Protein AF-T2G9P4-F1 (afdb_monomer_lite)

Foldseek 3Di:
DDDDPPPDDDDDDPDPVVVVVVVVVVVVVVVVLVVLLLVLADDDDLLLLLLLLVLVPLPLPPQPPSLVSLVVCLVVVVSVVSVDDSVRSVVSSVVVVPDDSSNSSSSSQLSNQLVVDDPPDDSSVSSVRSSD

Sequence (132 aa):
MPHYTESTPLVPTPPINAALVATNRVSTVCDRYLEACRRHRPALAVNEWLFLCDVLGGDGDLLPRYTSRLRDSLVDGIHRKWDMDDGTAKSLLCRLEDQSFVEDMATIEVVDRYWGQDSSLPPQDALKLALG

Radius of gyration: 21.24 Å; chains: 1; bounding box: 32×49×66 Å

Organism: Megalodesulfovibrio gigas (strain ATCC 19364 / DSM 1382 / NCIMB 9332 / VKM B-1759) (NCBI:txid1121448)

Structure (mmCIF, N/CA/C/O backbone):
data_AF-T2G9P4-F1
#
_entry.id   AF-T2G9P4-F1
#
loop_
_atom_site.group_PDB
_atom_site.id
_atom_site.type_symbol
_atom_site.label_atom_id
_atom_site.label_alt_id
_atom_site.label_comp_id
_atom_site.label_asym_id
_atom_site.label_entity_id
_atom_site.label_seq_id
_atom_site.pdbx_PDB_ins_code
_atom_site.Cartn_x
_atom_site.Cartn_y
_atom_site.Cartn_z
_atom_site.occupancy
_atom_site.B_iso_or_equiv
_atom_site.auth_seq_id
_atom_site.auth_comp_id
_atom_site.auth_asym_id
_atom_site.auth_atom_id
_atom_site.pdbx_PDB_model_num
ATOM 1 N N . MET A 1 1 ? 10.861 37.409 47.600 1.00 48.53 1 MET A N 1
ATOM 2 C CA . MET A 1 1 ? 10.316 36.681 46.435 1.00 48.53 1 MET A CA 1
ATOM 3 C C . MET A 1 1 ? 9.478 35.528 46.960 1.00 48.53 1 MET A C 1
ATOM 5 O O . MET A 1 1 ? 10.039 34.736 47.705 1.00 48.53 1 MET A O 1
ATOM 9 N N . PRO A 1 2 ? 8.163 35.461 46.696 1.00 47.88 2 PRO A N 1
ATOM 10 C CA . PRO A 1 2 ? 7.358 34.332 47.138 1.00 47.88 2 PRO A CA 1
ATOM 11 C C . PRO A 1 2 ? 7.504 33.172 46.145 1.00 47.88 2 PRO A C 1
ATOM 13 O O . PRO A 1 2 ? 7.340 33.353 44.940 1.00 47.88 2 PRO A O 1
ATOM 16 N N . HIS A 1 3 ? 7.831 31.991 46.664 1.00 48.03 3 HIS A N 1
ATOM 17 C CA . HIS A 1 3 ? 7.778 30.731 45.931 1.00 48.03 3 HIS A CA 1
ATOM 18 C C . HIS A 1 3 ? 6.305 30.349 45.728 1.00 48.03 3 HIS A C 1
ATOM 20 O O . HIS A 1 3 ? 5.620 30.014 46.691 1.00 48.03 3 HIS A O 1
ATOM 26 N N . TYR A 1 4 ? 5.813 30.418 44.491 1.00 46.41 4 TYR A N 1
ATOM 27 C CA . TYR A 1 4 ? 4.558 29.776 44.105 1.00 46.41 4 TYR A CA 1
ATOM 28 C C . TYR A 1 4 ? 4.837 28.287 43.888 1.00 46.41 4 TYR A C 1
ATOM 30 O O . TYR A 1 4 ? 5.449 27.902 42.896 1.00 46.41 4 TYR A O 1
ATOM 38 N N . THR A 1 5 ? 4.419 27.442 44.826 1.00 52.25 5 THR A N 1
ATOM 39 C CA . THR A 1 5 ? 4.249 26.009 44.580 1.00 52.25 5 THR A CA 1
ATOM 40 C C . THR A 1 5 ? 2.875 25.807 43.952 1.00 52.25 5 THR A C 1
ATOM 42 O O . THR A 1 5 ? 1.867 25.701 44.649 1.00 52.25 5 THR A O 1
ATOM 45 N N . GLU A 1 6 ? 2.820 25.783 42.619 1.00 49.28 6 GLU A N 1
ATOM 46 C CA . GLU A 1 6 ? 1.647 25.291 41.896 1.00 49.28 6 GLU A CA 1
ATOM 47 C C . GLU A 1 6 ? 1.434 23.816 42.261 1.00 49.28 6 GLU A C 1
ATOM 49 O O . GLU A 1 6 ? 2.127 22.921 41.781 1.00 49.28 6 GLU A O 1
ATOM 54 N N . SER A 1 7 ? 0.484 23.559 43.160 1.00 53.06 7 SER A N 1
ATOM 55 C CA . SER A 1 7 ? -0.060 22.218 43.355 1.00 53.06 7 SER A CA 1
ATOM 56 C C . SER A 1 7 ?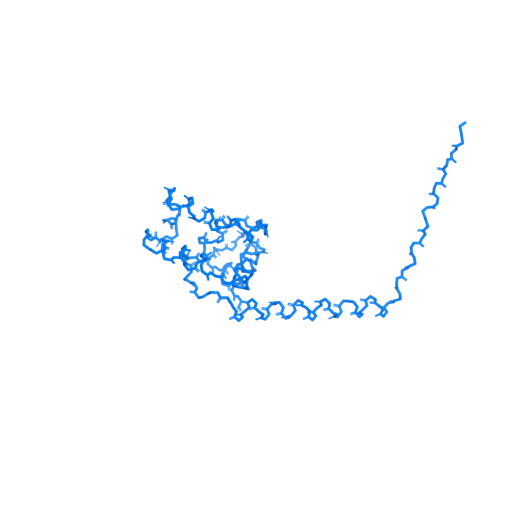 -0.890 21.884 42.124 1.00 53.06 7 SER A C 1
ATOM 58 O O . SER A 1 7 ? -2.015 22.362 41.987 1.00 53.06 7 SER A O 1
ATOM 60 N N . THR A 1 8 ? -0.330 21.098 41.206 1.00 57.78 8 THR A N 1
ATOM 61 C CA . THR A 1 8 ? -1.083 20.561 40.072 1.00 57.78 8 THR A CA 1
ATOM 62 C C . THR A 1 8 ? -2.250 19.734 40.624 1.00 57.78 8 THR A C 1
ATOM 64 O O . THR A 1 8 ? -2.009 18.795 41.389 1.00 57.78 8 THR A O 1
ATOM 67 N N . PRO A 1 9 ? -3.513 20.063 40.307 1.00 54.69 9 PRO A N 1
ATOM 68 C CA . PRO A 1 9 ? -4.642 19.284 40.787 1.00 54.69 9 PRO A CA 1
ATOM 69 C C . PRO A 1 9 ? -4.562 17.867 40.209 1.00 54.69 9 PRO A C 1
ATOM 71 O O . PRO A 1 9 ? -4.448 17.684 38.997 1.00 54.69 9 PRO A O 1
ATOM 74 N N . LEU A 1 10 ? -4.612 16.866 41.092 1.00 58.22 10 LEU A N 1
ATOM 75 C CA . LEU A 1 10 ? -4.736 15.458 40.723 1.00 58.22 10 LEU A CA 1
ATOM 76 C C . LEU A 1 10 ? -6.008 15.290 39.887 1.00 58.22 10 LEU A C 1
ATOM 78 O O . LEU A 1 10 ? -7.121 15.388 40.405 1.00 58.22 10 LEU A O 1
ATOM 82 N N . VAL A 1 11 ? -5.838 15.056 38.586 1.00 64.56 11 VAL A N 1
ATOM 83 C CA . VAL A 1 11 ? -6.940 14.679 37.703 1.00 64.56 11 VAL A CA 1
ATOM 84 C C . VAL A 1 11 ? -7.486 13.343 38.215 1.00 64.56 11 VAL A C 1
ATOM 86 O O . VAL A 1 11 ? -6.708 12.395 38.346 1.00 64.56 11 VAL A O 1
ATOM 89 N N . PRO A 1 12 ? -8.784 13.236 38.549 1.00 59.00 12 PRO A N 1
ATOM 90 C CA . PRO A 1 12 ? -9.339 11.987 39.044 1.00 59.00 12 PRO A CA 1
ATOM 91 C C . PRO A 1 12 ? -9.218 10.913 37.962 1.00 59.00 12 PRO A C 1
ATOM 93 O O . PRO A 1 12 ? -9.726 11.069 36.850 1.00 59.00 12 PRO A O 1
ATOM 96 N N . THR A 1 13 ? -8.538 9.817 38.295 1.00 59.62 13 THR A N 1
ATOM 97 C CA . THR A 1 13 ? -8.431 8.649 37.423 1.00 59.62 13 THR A CA 1
ATOM 98 C C . THR A 1 13 ? -9.840 8.120 37.147 1.00 59.62 13 THR A C 1
ATOM 100 O O . THR A 1 13 ? -10.590 7.892 38.104 1.00 59.62 13 THR A O 1
ATOM 103 N N . PRO A 1 14 ? -10.241 7.927 35.877 1.00 60.53 14 PRO A N 1
ATOM 104 C CA . PRO A 1 14 ? -11.549 7.365 35.579 1.00 60.53 14 PRO A CA 1
ATOM 105 C C . PRO A 1 14 ? -11.687 5.988 36.247 1.00 60.53 14 PRO A C 1
ATOM 107 O O . PRO A 1 14 ? -10.699 5.253 36.353 1.00 60.53 14 PRO A O 1
ATOM 110 N N . PRO A 1 15 ? -12.894 5.610 36.704 1.00 67.56 15 PRO A N 1
ATOM 111 C CA . PRO A 1 15 ? -13.114 4.291 37.282 1.00 67.56 15 PRO A CA 1
ATOM 112 C C . PRO A 1 15 ? -12.697 3.215 36.271 1.00 67.56 15 PRO A C 1
ATOM 114 O O . PRO A 1 15 ? -12.989 3.342 35.081 1.00 67.56 15 PRO A O 1
ATOM 117 N N . ILE A 1 16 ? -12.041 2.150 36.746 1.00 62.34 16 ILE A N 1
ATOM 118 C CA . ILE A 1 16 ? -11.449 1.070 35.927 1.00 62.34 16 ILE A CA 1
ATOM 119 C C . ILE A 1 16 ? -12.419 0.568 34.841 1.00 62.34 16 ILE A C 1
ATOM 121 O O . ILE A 1 16 ? -12.016 0.334 33.706 1.00 62.34 16 ILE A O 1
ATOM 125 N N . ASN A 1 17 ? -13.717 0.501 35.148 1.00 55.84 17 ASN A N 1
ATOM 126 C CA . ASN A 1 17 ? -14.757 0.072 34.210 1.00 55.84 17 ASN A CA 1
ATOM 127 C C . ASN A 1 17 ? -14.943 1.018 33.009 1.00 55.84 17 ASN A C 1
ATOM 129 O O . ASN A 1 17 ? -15.193 0.549 31.904 1.00 55.84 17 ASN A O 1
ATOM 133 N N . ALA A 1 18 ? -14.810 2.336 33.190 1.00 53.75 18 ALA A N 1
ATOM 134 C CA . ALA A 1 18 ? -14.913 3.303 32.095 1.00 53.75 18 ALA A CA 1
ATOM 135 C C .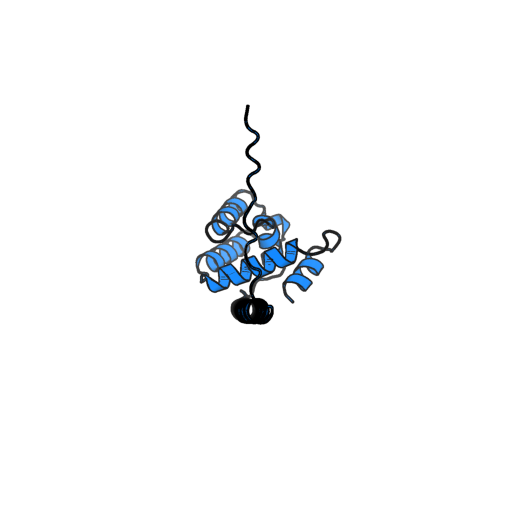 ALA A 1 18 ? -13.695 3.226 31.162 1.00 53.75 18 ALA A C 1
ATOM 137 O O . ALA A 1 18 ? -13.854 3.291 29.943 1.00 53.75 18 ALA A O 1
ATOM 138 N N . ALA A 1 19 ? -12.502 3.014 31.729 1.00 56.31 19 ALA A N 1
ATOM 139 C CA . ALA A 1 19 ? -11.294 2.751 30.953 1.00 56.31 19 ALA A CA 1
ATOM 140 C C . ALA A 1 19 ? -11.427 1.445 30.150 1.00 56.31 19 ALA A C 1
ATOM 142 O O . ALA A 1 19 ? -11.212 1.455 28.944 1.00 56.31 19 ALA A O 1
ATOM 143 N N . LEU A 1 20 ? -11.899 0.359 30.776 1.00 59.47 20 LEU A N 1
ATOM 144 C CA . LEU A 1 20 ? -12.093 -0.941 30.121 1.00 59.47 20 LEU A CA 1
ATOM 145 C C . LEU A 1 20 ? -13.118 -0.886 28.970 1.00 59.47 20 LEU A C 1
ATOM 147 O O . LEU A 1 20 ? -12.903 -1.460 27.904 1.00 59.47 20 LEU A O 1
ATOM 151 N N . VAL A 1 21 ? -14.232 -0.168 29.157 1.00 62.69 21 VAL A N 1
ATOM 152 C CA . VAL A 1 21 ? -15.260 0.022 28.116 1.00 62.69 21 VAL A CA 1
ATOM 153 C C . VAL A 1 21 ? -14.733 0.870 26.956 1.00 62.69 21 VAL A C 1
ATOM 155 O O . VAL A 1 21 ? -15.038 0.572 25.798 1.00 62.69 21 VAL A O 1
ATOM 158 N N . ALA A 1 22 ? -13.934 1.903 27.239 1.00 63.12 22 ALA A N 1
ATOM 159 C CA . ALA A 1 22 ? -13.271 2.690 26.204 1.00 63.12 22 ALA A CA 1
ATOM 160 C C . ALA A 1 22 ? -12.283 1.828 25.401 1.00 63.12 22 ALA A C 1
ATOM 162 O O . ALA A 1 22 ? -12.331 1.850 24.172 1.00 63.12 22 ALA A O 1
ATOM 163 N N . THR A 1 23 ? -11.477 0.998 26.072 1.00 74.25 23 THR A N 1
ATOM 164 C CA . THR A 1 23 ? -10.555 0.055 25.423 1.00 74.25 23 THR A CA 1
ATOM 165 C C . THR A 1 23 ? -11.296 -0.935 24.524 1.00 74.25 23 THR A C 1
ATOM 167 O O . THR A 1 23 ? -10.939 -1.068 23.359 1.00 74.25 23 THR A O 1
ATOM 170 N N . ASN A 1 24 ? -12.393 -1.544 24.992 1.00 80.88 24 ASN A N 1
ATOM 171 C CA . ASN A 1 24 ? -13.184 -2.484 24.182 1.00 80.88 24 ASN A CA 1
ATOM 172 C C . ASN A 1 24 ? -13.792 -1.838 22.928 1.00 80.88 24 ASN A C 1
ATOM 174 O O . ASN A 1 24 ? -13.884 -2.471 21.872 1.00 80.88 24 ASN A O 1
ATOM 178 N N . ARG A 1 25 ? -14.217 -0.572 23.024 1.00 81.44 25 ARG A N 1
ATOM 179 C CA . ARG A 1 25 ? -14.717 0.180 21.866 1.00 81.44 25 ARG A CA 1
ATOM 180 C C . ARG A 1 25 ? -13.617 0.441 20.846 1.00 81.44 25 ARG A C 1
ATOM 182 O O . ARG A 1 25 ? -13.868 0.252 19.660 1.00 81.44 25 ARG A O 1
ATOM 189 N N . VAL A 1 26 ? -12.427 0.833 21.299 1.00 85.00 26 VAL A N 1
ATOM 190 C CA . VAL A 1 26 ? -11.263 1.023 20.421 1.00 85.00 26 VAL A CA 1
ATOM 191 C C . VAL A 1 26 ? -10.912 -0.289 19.727 1.00 85.00 26 VAL A C 1
ATOM 193 O O . VAL A 1 26 ? -10.847 -0.303 18.504 1.00 85.00 26 VAL A O 1
ATOM 196 N N . SER A 1 27 ? -10.816 -1.400 20.466 1.00 87.62 27 SER A N 1
ATOM 197 C CA . SER A 1 27 ? -10.566 -2.726 19.882 1.00 87.62 27 SER A CA 1
ATOM 198 C C . SER A 1 27 ? -11.591 -3.078 18.804 1.00 87.62 27 SER A C 1
ATOM 200 O O . SER A 1 27 ? -11.216 -3.431 17.695 1.00 87.62 27 SER A O 1
ATOM 202 N N . THR A 1 28 ? -12.884 -2.862 19.070 1.00 90.69 28 THR A N 1
ATOM 203 C CA . THR A 1 28 ? -13.947 -3.135 18.086 1.00 90.69 28 THR A CA 1
ATOM 204 C C . THR A 1 28 ? -13.808 -2.285 16.816 1.00 90.69 28 THR A C 1
ATOM 206 O O . THR A 1 28 ? -14.111 -2.750 15.717 1.00 90.69 28 THR A O 1
ATOM 209 N N . VAL A 1 29 ? -13.402 -1.019 16.946 1.00 91.00 29 VAL A N 1
ATOM 210 C CA . VAL A 1 29 ? -13.172 -0.133 15.794 1.00 91.00 29 VAL A CA 1
ATOM 211 C C . VAL A 1 29 ? -11.945 -0.589 15.008 1.00 91.00 29 VAL A C 1
ATOM 213 O O . VAL A 1 29 ? -12.026 -0.668 13.784 1.00 91.00 29 VAL A O 1
ATOM 216 N N . CYS A 1 30 ? -10.856 -0.946 15.692 1.00 89.81 30 CYS A N 1
ATOM 217 C CA . CYS A 1 30 ? -9.658 -1.503 15.069 1.00 89.81 30 CYS A CA 1
ATOM 218 C C . CYS A 1 30 ? -9.973 -2.797 14.310 1.00 89.81 30 CYS A C 1
ATOM 220 O O . CYS A 1 30 ? -9.588 -2.915 13.154 1.00 89.81 30 CYS A O 1
ATOM 222 N N . ASP A 1 31 ? -10.747 -3.718 14.887 1.00 92.06 31 ASP A N 1
ATOM 223 C CA . ASP A 1 31 ? -11.123 -4.971 14.219 1.00 92.06 31 ASP A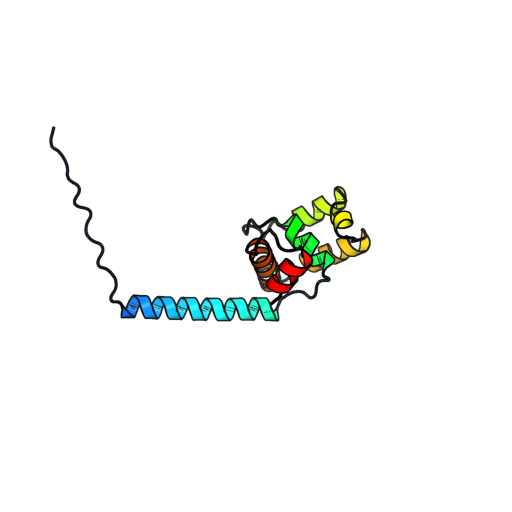 CA 1
ATOM 224 C C . ASP A 1 31 ? -11.918 -4.717 12.931 1.00 92.06 31 ASP A C 1
ATOM 226 O O . ASP A 1 31 ? -11.670 -5.337 11.897 1.00 92.06 31 ASP A O 1
ATOM 230 N N . ARG A 1 32 ? -12.862 -3.767 12.963 1.00 94.06 32 ARG A N 1
ATOM 231 C CA . ARG A 1 32 ? -13.638 -3.373 11.773 1.00 94.06 32 ARG A CA 1
ATOM 232 C C . ARG A 1 32 ? -12.767 -2.714 10.713 1.00 94.06 32 ARG A C 1
ATOM 234 O O . ARG A 1 32 ? -12.978 -2.960 9.530 1.00 94.06 32 ARG A O 1
ATOM 241 N N . TYR A 1 33 ? -11.821 -1.881 11.138 1.00 93.75 33 TYR A N 1
ATOM 242 C CA . TYR A 1 33 ? -10.837 -1.263 10.258 1.00 93.75 33 TYR A CA 1
ATOM 243 C C . TYR A 1 33 ? -9.966 -2.326 9.578 1.00 93.75 33 TYR A C 1
ATOM 245 O O . TYR A 1 33 ? -9.910 -2.366 8.353 1.00 93.75 33 TYR A O 1
ATOM 253 N N . LEU A 1 34 ? -9.381 -3.246 10.350 1.00 93.00 34 LEU A N 1
ATOM 254 C CA . LEU A 1 34 ? -8.545 -4.326 9.824 1.00 93.00 34 LEU A CA 1
ATOM 255 C C . LEU A 1 34 ? -9.325 -5.232 8.866 1.00 93.00 34 LEU A C 1
ATOM 257 O O . LEU A 1 34 ? -8.808 -5.621 7.820 1.00 93.00 34 LEU A O 1
ATOM 261 N N . GLU A 1 35 ? -10.587 -5.532 9.177 1.00 95.94 35 GLU A N 1
ATOM 262 C CA . GLU A 1 35 ? -11.451 -6.300 8.281 1.00 95.94 35 GLU A CA 1
ATOM 263 C C . GLU A 1 35 ? -11.776 -5.536 6.988 1.00 95.94 35 GLU A C 1
ATOM 265 O O . GLU A 1 35 ? -11.830 -6.146 5.918 1.00 95.94 35 GLU A O 1
ATOM 270 N N . ALA A 1 36 ? -11.961 -4.213 7.049 1.00 95.50 36 ALA A N 1
ATOM 271 C CA . ALA A 1 36 ? -12.133 -3.385 5.858 1.00 95.50 36 ALA A CA 1
ATOM 272 C C . ALA A 1 36 ? -10.865 -3.396 4.992 1.00 95.50 36 ALA A C 1
ATOM 274 O O . ALA A 1 36 ? -10.959 -3.695 3.802 1.00 95.50 36 ALA A O 1
ATOM 275 N N . CYS A 1 37 ? -9.688 -3.185 5.591 1.00 95.31 37 CYS A N 1
ATOM 276 C CA . CYS A 1 37 ? -8.404 -3.270 4.896 1.00 95.31 37 CYS A CA 1
ATOM 277 C C . CYS A 1 37 ? -8.210 -4.643 4.244 1.00 95.31 37 CYS A C 1
ATOM 279 O O . CYS A 1 37 ? -7.846 -4.727 3.078 1.00 95.31 37 CYS A O 1
ATOM 281 N N . ARG A 1 38 ? -8.545 -5.735 4.941 1.00 95.19 38 ARG A N 1
ATOM 282 C CA . ARG A 1 38 ? -8.446 -7.095 4.394 1.00 95.19 38 ARG A CA 1
ATOM 283 C C . ARG A 1 38 ? -9.372 -7.323 3.194 1.00 95.19 38 ARG A C 1
ATOM 285 O O . ARG A 1 38 ? -8.972 -7.986 2.240 1.00 95.19 38 ARG A O 1
ATOM 292 N N . ARG A 1 39 ? -10.610 -6.814 3.237 1.00 96.75 39 ARG A N 1
ATOM 293 C CA . ARG A 1 39 ? -11.610 -6.986 2.161 1.00 96.75 39 ARG A CA 1
ATOM 294 C C . ARG A 1 39 ? -11.344 -6.120 0.939 1.00 96.75 39 ARG A C 1
ATOM 296 O O . ARG A 1 39 ? -11.657 -6.542 -0.167 1.00 96.75 39 ARG A O 1
ATOM 303 N N . HIS A 1 40 ? -10.813 -4.925 1.161 1.00 96.56 40 HIS A N 1
ATOM 304 C CA . HIS A 1 40 ? -10.577 -3.918 0.131 1.00 96.56 40 HIS A CA 1
ATOM 305 C C . HIS A 1 40 ? -9.097 -3.798 -0.233 1.00 96.56 40 HIS A C 1
ATOM 307 O O . HIS A 1 40 ? -8.688 -2.829 -0.858 1.00 96.56 40 HIS A O 1
ATOM 313 N N . ARG A 1 41 ? -8.262 -4.769 0.144 1.00 95.75 41 ARG A N 1
ATOM 314 C CA . ARG A 1 41 ? -6.868 -4.771 -0.283 1.00 95.75 41 ARG A CA 1
ATOM 315 C C . ARG A 1 41 ? -6.795 -4.978 -1.799 1.00 95.75 41 ARG A C 1
ATOM 317 O O . ARG A 1 41 ? -7.334 -5.977 -2.286 1.00 95.75 41 ARG A O 1
ATOM 324 N N . PRO A 1 42 ? -6.089 -4.111 -2.542 1.00 94.31 42 PRO A N 1
ATOM 325 C CA . PRO A 1 42 ? -5.921 -4.299 -3.973 1.00 94.31 42 PRO A CA 1
ATOM 326 C C . PRO A 1 42 ? -5.136 -5.580 -4.275 1.00 94.31 42 PRO A C 1
ATOM 328 O O . PRO A 1 42 ? -4.178 -5.943 -3.587 1.00 94.31 42 PRO A O 1
ATOM 331 N N . ALA A 1 43 ? -5.531 -6.265 -5.345 1.00 94.38 43 ALA A N 1
ATOM 332 C CA . ALA A 1 43 ? -4.803 -7.414 -5.863 1.00 94.38 43 ALA A CA 1
ATOM 333 C C . ALA A 1 43 ? -3.614 -6.930 -6.708 1.00 94.38 43 ALA A C 1
ATOM 335 O O . ALA A 1 43 ? -3.740 -6.720 -7.916 1.00 94.38 43 ALA A O 1
ATOM 336 N N . LEU A 1 44 ? -2.473 -6.722 -6.051 1.00 95.44 44 LEU A N 1
ATOM 337 C CA . LEU A 1 44 ? -1.217 -6.329 -6.690 1.00 95.44 44 LEU A CA 1
ATOM 338 C C . LEU A 1 44 ? -0.223 -7.491 -6.709 1.00 95.44 44 LEU A C 1
ATOM 340 O O . LEU A 1 44 ? -0.245 -8.369 -5.839 1.00 95.44 44 LEU A O 1
ATOM 344 N N . ALA A 1 45 ? 0.656 -7.489 -7.705 1.00 96.56 45 ALA A N 1
ATOM 345 C CA . ALA A 1 45 ? 1.763 -8.430 -7.779 1.00 96.56 45 ALA A CA 1
ATOM 346 C C . ALA A 1 45 ? 2.832 -8.126 -6.710 1.00 96.56 45 ALA A C 1
ATOM 348 O O . ALA A 1 45 ? 2.883 -7.042 -6.130 1.00 96.56 45 ALA A O 1
ATOM 349 N N . VAL A 1 46 ? 3.709 -9.097 -6.440 1.00 96.38 46 VAL A N 1
ATOM 350 C CA . VAL A 1 46 ? 4.758 -8.972 -5.408 1.00 96.38 46 VAL A CA 1
ATOM 351 C C . VAL A 1 46 ? 5.677 -7.783 -5.682 1.00 96.38 46 VAL A C 1
ATOM 353 O O . VAL A 1 46 ? 5.965 -7.008 -4.777 1.00 96.38 46 VAL A O 1
ATOM 356 N N . ASN A 1 47 ? 6.114 -7.613 -6.927 1.00 95.88 47 ASN A N 1
ATOM 357 C CA . ASN A 1 47 ? 6.954 -6.486 -7.320 1.00 95.88 47 ASN A CA 1
ATOM 358 C C . ASN A 1 47 ? 6.251 -5.134 -7.167 1.00 95.88 47 ASN A C 1
ATOM 360 O O . ASN A 1 47 ? 6.873 -4.183 -6.709 1.00 95.88 47 ASN A O 1
ATOM 364 N N . GLU A 1 48 ? 4.962 -5.058 -7.493 1.00 95.50 48 GLU A N 1
ATOM 365 C CA . GLU A 1 48 ? 4.156 -3.846 -7.321 1.00 95.50 48 GLU A CA 1
ATOM 366 C C . GLU A 1 48 ? 4.059 -3.453 -5.845 1.00 95.50 48 GLU A C 1
ATOM 368 O O . GLU A 1 48 ? 4.237 -2.287 -5.501 1.00 95.50 48 GLU A O 1
ATOM 373 N N . TRP A 1 49 ? 3.851 -4.430 -4.960 1.00 95.75 49 TRP A N 1
ATOM 374 C CA . TRP A 1 49 ? 3.861 -4.202 -3.518 1.00 95.75 49 TRP A CA 1
ATOM 375 C C . TRP A 1 49 ? 5.223 -3.752 -2.995 1.00 95.75 49 TRP A C 1
ATOM 377 O O . TRP A 1 49 ? 5.286 -2.812 -2.207 1.00 95.75 49 TRP A O 1
ATOM 387 N N . LEU A 1 50 ? 6.309 -4.403 -3.416 1.00 94.44 50 LEU A N 1
ATOM 388 C CA . LEU A 1 50 ? 7.662 -4.028 -2.995 1.00 94.44 50 LEU A CA 1
ATOM 389 C C . LEU A 1 50 ? 8.021 -2.617 -3.462 1.00 94.44 50 LEU A C 1
ATOM 391 O O . LEU A 1 50 ? 8.567 -1.829 -2.693 1.00 9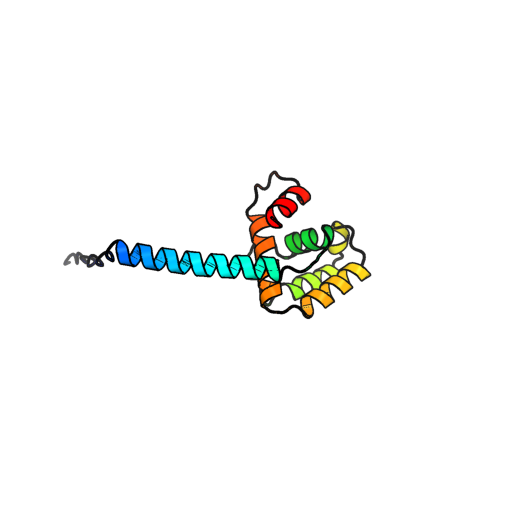4.44 50 LEU A O 1
ATOM 395 N N . PHE A 1 51 ? 7.644 -2.279 -4.692 1.00 93.25 51 PHE A N 1
ATOM 396 C CA . PHE A 1 51 ? 7.780 -0.939 -5.231 1.00 93.25 51 PHE A CA 1
ATOM 397 C C . PHE A 1 51 ? 6.984 0.092 -4.428 1.00 93.25 51 PHE A C 1
ATOM 399 O O . PHE A 1 51 ? 7.531 1.135 -4.077 1.00 93.25 51 PHE A O 1
ATOM 406 N N . LEU A 1 52 ? 5.734 -0.207 -4.060 1.00 92.06 52 LEU A N 1
ATOM 407 C CA . LEU A 1 52 ? 4.966 0.657 -3.164 1.00 92.06 52 LEU A CA 1
ATOM 408 C C . LEU A 1 52 ? 5.660 0.819 -1.813 1.00 92.06 52 LEU A C 1
ATOM 410 O O . LEU A 1 52 ? 5.847 1.942 -1.363 1.00 92.06 52 LEU A O 1
ATOM 414 N N . CYS A 1 53 ? 6.115 -0.263 -1.187 1.00 92.00 53 CYS A N 1
ATOM 415 C CA . CYS A 1 53 ? 6.815 -0.174 0.093 1.00 92.00 53 CYS A CA 1
ATOM 416 C C . CYS A 1 53 ? 8.043 0.752 0.011 1.00 92.00 53 CYS A C 1
ATOM 418 O O . CYS A 1 53 ? 8.246 1.574 0.905 1.00 92.00 53 CYS A O 1
ATOM 420 N N . ASP A 1 54 ? 8.804 0.675 -1.082 1.00 90.50 54 ASP A N 1
ATOM 421 C CA . ASP A 1 54 ? 9.989 1.501 -1.350 1.00 90.50 54 ASP A CA 1
ATOM 422 C C . ASP A 1 54 ? 9.643 2.986 -1.568 1.00 90.50 54 ASP A C 1
ATOM 424 O O . ASP A 1 54 ? 10.265 3.865 -0.978 1.00 90.50 54 ASP A O 1
ATOM 428 N N . VAL A 1 55 ? 8.617 3.283 -2.375 1.00 88.19 55 VAL A N 1
ATOM 429 C CA . VAL A 1 55 ? 8.193 4.661 -2.700 1.00 88.19 55 VAL A CA 1
ATOM 430 C C . VAL A 1 55 ? 7.557 5.372 -1.495 1.00 88.19 55 VAL A C 1
ATOM 432 O O . VAL A 1 55 ? 7.650 6.597 -1.335 1.00 88.19 55 VAL A O 1
ATOM 435 N N . LEU A 1 56 ? 6.882 4.607 -0.643 1.00 86.00 56 LEU A N 1
ATOM 436 C CA . LEU A 1 56 ? 6.119 5.119 0.492 1.00 86.00 56 LEU A CA 1
ATOM 437 C C . LEU A 1 56 ? 6.963 5.296 1.747 1.00 86.00 56 LEU A C 1
ATOM 439 O O . LEU A 1 56 ? 6.788 6.293 2.447 1.00 86.00 56 LEU A O 1
ATOM 443 N N . GLY A 1 57 ? 7.948 4.426 1.955 1.00 79.25 57 GLY A N 1
ATOM 444 C CA . GLY A 1 57 ? 9.040 4.684 2.890 1.00 79.25 57 GLY A CA 1
ATOM 445 C C . GLY A 1 57 ? 8.644 4.778 4.366 1.00 79.25 57 GLY A C 1
ATOM 446 O O . GLY A 1 57 ? 9.229 5.580 5.079 1.00 79.25 57 GLY A O 1
ATOM 447 N N . GLY A 1 58 ? 7.673 3.991 4.835 1.00 69.81 58 GLY A N 1
ATOM 448 C CA . GLY A 1 58 ? 7.348 3.819 6.264 1.00 69.81 58 GLY A CA 1
ATOM 449 C C . GLY A 1 58 ? 6.755 5.034 6.993 1.00 69.81 58 GLY A C 1
ATOM 450 O O . GLY A 1 58 ? 6.232 4.887 8.094 1.00 69.81 58 GLY A O 1
ATOM 451 N N . ASP A 1 59 ? 6.796 6.221 6.396 1.00 65.62 59 ASP A N 1
ATOM 452 C CA . ASP A 1 59 ? 6.183 7.427 6.941 1.00 65.62 59 ASP A CA 1
ATOM 453 C C . ASP A 1 59 ? 4.698 7.446 6.569 1.00 65.62 59 ASP A C 1
ATOM 455 O O . ASP A 1 59 ? 4.355 7.876 5.475 1.00 65.62 59 ASP A O 1
ATOM 459 N N . GLY A 1 60 ? 3.811 6.998 7.463 1.00 57.22 60 GLY A N 1
ATOM 460 C CA . GLY A 1 60 ? 2.358 6.834 7.249 1.00 57.22 60 GLY A CA 1
ATOM 461 C C . GLY A 1 60 ? 1.520 8.098 6.950 1.00 57.22 60 GLY A C 1
ATOM 462 O O . GLY A 1 60 ? 0.296 8.059 7.051 1.00 57.22 60 GLY A O 1
ATOM 463 N N . ASP A 1 61 ? 2.124 9.224 6.557 1.00 64.06 61 ASP A N 1
ATOM 464 C CA . ASP A 1 61 ? 1.436 10.497 6.253 1.00 64.06 61 ASP A CA 1
ATOM 465 C C . ASP A 1 61 ? 1.049 10.630 4.757 1.00 64.06 61 ASP A C 1
ATOM 467 O O . ASP A 1 61 ? 1.218 11.669 4.110 1.00 64.06 61 ASP A O 1
ATOM 471 N N . LEU A 1 62 ? 0.598 9.527 4.146 1.00 63.00 62 LEU A N 1
ATOM 472 C CA . LEU A 1 62 ? 0.696 9.319 2.689 1.00 63.00 62 LEU A CA 1
ATOM 473 C C . LEU A 1 62 ? -0.592 9.512 1.888 1.00 63.00 62 LEU A C 1
ATOM 475 O O . LEU A 1 62 ? -0.512 9.639 0.663 1.00 63.00 62 LEU A O 1
ATOM 479 N N . LEU A 1 63 ? -1.758 9.558 2.536 1.00 62.41 63 LEU A N 1
ATOM 480 C CA . LEU A 1 63 ? -3.063 9.402 1.871 1.00 62.41 63 LEU A CA 1
ATOM 481 C C . LEU A 1 63 ? -3.360 10.366 0.704 1.00 62.41 63 LEU A C 1
ATOM 483 O O . LEU A 1 63 ? -4.055 9.942 -0.208 1.00 62.41 63 LEU A O 1
ATOM 487 N N . PRO A 1 64 ? -2.832 11.604 0.627 1.00 59.03 64 PRO A N 1
ATOM 488 C CA . PRO A 1 64 ? -3.013 12.424 -0.577 1.00 59.03 64 PRO A CA 1
ATOM 489 C C . PRO A 1 64 ? -1.801 12.458 -1.524 1.00 59.03 64 PRO A C 1
ATOM 491 O O . PRO A 1 64 ? -1.902 13.024 -2.610 1.00 59.03 64 PRO A O 1
ATOM 494 N N . ARG A 1 65 ? -0.627 11.956 -1.117 1.00 66.75 65 ARG A N 1
ATOM 495 C CA . ARG A 1 65 ? 0.665 12.286 -1.767 1.00 66.75 65 ARG A CA 1
ATOM 496 C C . ARG A 1 65 ? 1.376 11.106 -2.405 1.00 66.75 65 ARG A C 1
ATOM 498 O O . ARG A 1 65 ? 2.418 11.277 -3.034 1.00 66.75 65 ARG A O 1
ATOM 505 N N . TYR A 1 66 ? 0.859 9.901 -2.245 1.00 76.88 66 TYR A N 1
ATOM 506 C CA . TYR A 1 66 ? 1.622 8.742 -2.659 1.00 76.88 66 TYR A CA 1
ATOM 507 C C . TYR A 1 66 ? 1.634 8.520 -4.181 1.00 76.88 66 TYR A C 1
ATOM 509 O O . TYR A 1 66 ? 2.663 8.146 -4.747 1.00 76.88 66 TYR A O 1
ATOM 517 N N . THR A 1 67 ? 0.543 8.868 -4.868 1.00 82.81 67 THR A N 1
ATOM 518 C CA . THR A 1 67 ? 0.462 8.828 -6.339 1.00 82.81 67 THR A CA 1
ATOM 519 C C . THR A 1 67 ? 1.411 9.818 -7.011 1.00 82.81 67 THR A C 1
ATOM 521 O O . THR A 1 67 ? 1.920 9.527 -8.091 1.00 82.81 67 THR A O 1
ATOM 524 N N . SER A 1 68 ? 1.738 10.956 -6.382 1.00 84.06 68 SER A N 1
ATOM 525 C CA . SER A 1 68 ? 2.757 11.861 -6.932 1.00 84.06 68 SER A CA 1
ATOM 526 C C . SER A 1 68 ? 4.152 11.248 -6.871 1.00 84.06 68 SER A C 1
ATOM 528 O O . SER A 1 68 ? 4.859 11.291 -7.870 1.00 84.06 68 SER A O 1
ATOM 530 N N . ARG A 1 69 ? 4.517 10.586 -5.764 1.00 81.81 69 ARG A N 1
ATOM 531 C CA . ARG A 1 69 ? 5.813 9.889 -5.669 1.00 81.81 69 ARG A CA 1
ATOM 532 C C . ARG A 1 69 ? 5.931 8.757 -6.697 1.00 81.81 69 ARG A C 1
ATOM 534 O O . ARG A 1 69 ? 6.993 8.540 -7.271 1.00 81.81 69 ARG A O 1
ATOM 541 N N . LEU A 1 70 ? 4.822 8.070 -6.975 1.00 82.38 70 LEU A N 1
ATOM 542 C CA . LEU A 1 70 ? 4.739 7.075 -8.046 1.00 82.38 70 LEU A CA 1
ATOM 543 C C . LEU A 1 70 ? 4.917 7.701 -9.435 1.00 82.38 70 LEU A C 1
ATOM 545 O O . LEU A 1 70 ? 5.640 7.150 -10.262 1.00 82.38 70 LEU A O 1
ATOM 549 N N . ARG A 1 71 ? 4.317 8.866 -9.700 1.00 88.44 71 ARG A N 1
ATOM 550 C CA . ARG A 1 71 ? 4.544 9.597 -10.958 1.00 88.44 71 ARG A CA 1
ATOM 551 C C . ARG A 1 71 ? 6.005 10.004 -11.123 1.00 88.44 71 ARG A C 1
ATOM 553 O O . ARG A 1 71 ? 6.555 9.790 -12.199 1.00 88.44 71 ARG A O 1
ATOM 560 N N . ASP A 1 72 ? 6.637 10.513 -10.070 1.00 87.12 72 ASP A N 1
ATOM 561 C CA . ASP A 1 72 ? 8.052 10.901 -10.097 1.00 87.12 72 ASP A CA 1
ATOM 562 C C . ASP A 1 72 ? 8.946 9.683 -10.389 1.00 87.12 72 ASP A C 1
ATOM 564 O O . ASP A 1 72 ? 9.835 9.730 -11.238 1.00 87.12 72 ASP A O 1
ATOM 568 N N . SER A 1 73 ? 8.623 8.530 -9.799 1.00 84.31 73 SER A N 1
ATOM 569 C CA . SER A 1 73 ? 9.368 7.287 -10.025 1.00 84.31 73 SER A CA 1
ATOM 570 C C . SER A 1 73 ? 9.345 6.788 -11.481 1.00 84.31 73 SER A C 1
ATOM 572 O O . SER A 1 73 ? 10.307 6.151 -11.911 1.00 84.31 73 SER A O 1
ATOM 574 N N . LEU A 1 74 ? 8.292 7.101 -12.257 1.00 86.50 74 LEU A N 1
ATOM 575 C CA . LEU A 1 74 ? 8.215 6.783 -13.691 1.00 86.50 74 LEU A CA 1
ATOM 576 C C . LEU A 1 74 ? 9.196 7.622 -14.514 1.00 86.50 74 LEU A C 1
ATOM 578 O O . LEU A 1 74 ? 9.664 7.163 -15.556 1.00 86.50 74 LEU A O 1
ATOM 582 N N . VAL A 1 75 ? 9.484 8.844 -14.060 1.00 89.06 75 VAL A N 1
ATOM 583 C CA . VAL A 1 75 ? 10.469 9.738 -14.680 1.00 89.06 75 VAL A CA 1
ATOM 584 C C . VAL A 1 75 ? 11.880 9.267 -14.337 1.00 89.06 75 VAL A C 1
ATOM 586 O O . VAL A 1 75 ? 12.727 9.169 -15.225 1.00 89.06 75 VAL A O 1
ATOM 589 N N . ASP A 1 76 ? 12.101 8.898 -13.076 1.00 89.00 76 ASP A N 1
ATOM 590 C CA . ASP A 1 76 ? 13.419 8.509 -12.563 1.00 89.00 76 ASP A CA 1
ATOM 591 C C . ASP A 1 76 ? 13.786 7.043 -12.858 1.00 89.00 76 ASP A C 1
ATOM 593 O O . ASP A 1 76 ? 14.940 6.636 -12.715 1.00 89.00 76 ASP A O 1
ATOM 597 N N . GLY A 1 77 ? 12.820 6.228 -13.291 1.00 89.19 77 GLY A N 1
ATOM 598 C CA . GLY A 1 77 ? 13.029 4.821 -13.634 1.00 89.19 77 GLY A CA 1
ATOM 599 C C . GLY A 1 77 ? 13.152 3.883 -12.430 1.00 89.19 77 GLY A C 1
ATOM 600 O O . GLY A 1 77 ? 13.623 2.755 -12.589 1.00 89.19 77 GLY A O 1
ATOM 601 N N . ILE A 1 78 ? 12.741 4.322 -11.236 1.00 87.81 78 ILE A N 1
ATOM 602 C CA . ILE A 1 78 ? 12.881 3.566 -9.978 1.00 87.81 78 ILE A CA 1
ATOM 603 C C . ILE A 1 78 ? 12.094 2.251 -10.022 1.00 87.81 78 ILE A C 1
ATOM 605 O O . ILE A 1 78 ? 12.547 1.249 -9.472 1.00 87.81 78 ILE A O 1
ATOM 609 N N . HIS A 1 79 ? 10.960 2.205 -10.727 1.00 91.88 79 HIS A N 1
ATOM 610 C CA . HIS A 1 79 ? 10.148 0.991 -10.899 1.00 91.88 7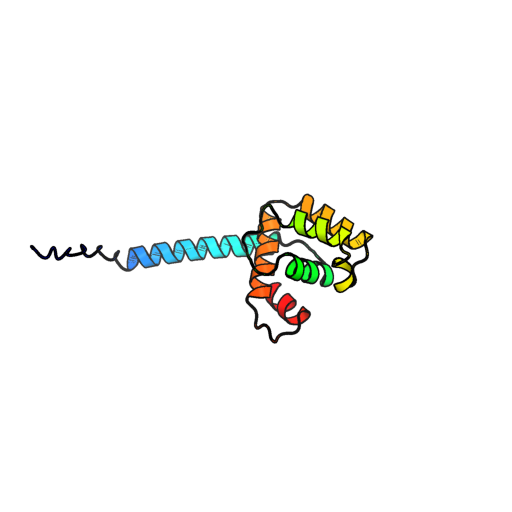9 HIS A CA 1
ATOM 611 C C . HIS A 1 79 ? 10.945 -0.193 -11.469 1.00 91.88 79 HIS A C 1
ATOM 613 O O . HIS A 1 79 ? 10.665 -1.346 -11.144 1.00 91.88 79 HIS A O 1
ATOM 619 N N . ARG A 1 80 ? 12.001 0.072 -12.247 1.00 93.62 80 ARG A N 1
ATOM 620 C CA . ARG A 1 80 ? 12.864 -0.967 -12.831 1.00 93.62 80 ARG A CA 1
ATOM 621 C C . ARG A 1 80 ? 13.689 -1.726 -11.793 1.00 93.62 80 ARG A C 1
ATOM 623 O O . ARG A 1 80 ? 14.052 -2.867 -12.051 1.00 93.62 80 ARG A O 1
ATOM 630 N N . LYS A 1 81 ? 13.955 -1.137 -10.617 1.00 93.19 81 LYS A N 1
ATOM 631 C CA . LYS A 1 81 ? 14.580 -1.831 -9.469 1.00 93.19 81 LYS A CA 1
ATOM 632 C C . LYS A 1 81 ? 13.766 -3.055 -9.040 1.00 93.19 81 LYS A C 1
ATOM 634 O O . LYS A 1 81 ? 14.323 -4.000 -8.494 1.00 93.19 81 LYS A O 1
ATOM 639 N N . TRP A 1 82 ? 12.462 -3.015 -9.289 1.00 93.06 82 TRP A N 1
ATOM 640 C CA . TRP A 1 82 ? 11.503 -4.040 -8.908 1.00 93.06 82 TRP A CA 1
ATOM 641 C C . TRP A 1 82 ? 11.014 -4.842 -10.119 1.00 93.06 82 TRP A C 1
ATOM 643 O O . TRP A 1 82 ? 9.909 -5.369 -10.103 1.00 93.06 82 TRP A O 1
ATOM 653 N N . ASP A 1 83 ? 11.808 -4.921 -11.190 1.00 94.88 83 ASP A N 1
ATOM 654 C CA . ASP A 1 83 ? 11.478 -5.691 -12.398 1.00 94.88 83 ASP A CA 1
ATOM 655 C C . ASP A 1 83 ? 10.131 -5.302 -13.038 1.00 94.88 83 ASP A C 1
ATOM 657 O O . ASP A 1 83 ? 9.455 -6.117 -13.667 1.00 94.88 83 ASP A O 1
ATOM 661 N N . MET A 1 84 ? 9.708 -4.046 -12.872 1.00 94.56 84 MET A N 1
ATOM 662 C CA . MET A 1 84 ? 8.541 -3.505 -13.561 1.00 94.56 84 MET A CA 1
ATOM 663 C C . MET A 1 84 ? 8.986 -2.798 -14.839 1.00 94.56 84 MET A C 1
ATOM 665 O O . MET A 1 84 ? 9.883 -1.952 -14.817 1.00 94.56 84 MET A O 1
ATOM 669 N N . ASP A 1 85 ? 8.331 -3.109 -15.955 1.00 94.38 85 ASP A N 1
ATOM 670 C CA . ASP A 1 85 ? 8.449 -2.302 -17.165 1.00 94.38 85 ASP A CA 1
ATOM 671 C C . ASP A 1 85 ? 7.592 -1.025 -17.072 1.00 94.38 85 ASP A C 1
ATOM 673 O O . ASP A 1 85 ? 6.744 -0.861 -16.186 1.00 94.38 85 ASP A O 1
ATOM 677 N N . ASP A 1 86 ? 7.815 -0.089 -17.997 1.00 91.62 86 ASP A N 1
ATOM 678 C CA . ASP A 1 86 ? 7.106 1.194 -18.013 1.00 91.62 86 ASP A CA 1
ATOM 679 C C . ASP A 1 86 ? 5.583 1.017 -18.202 1.00 91.62 86 ASP A C 1
ATOM 681 O O . ASP A 1 86 ? 4.803 1.865 -17.770 1.00 91.62 86 ASP A O 1
ATOM 685 N N . GLY A 1 87 ? 5.140 -0.064 -18.855 1.00 94.50 87 GLY A N 1
ATOM 686 C CA . GLY A 1 87 ? 3.721 -0.358 -19.066 1.00 94.50 87 GLY A CA 1
ATOM 687 C C . GLY A 1 87 ? 3.033 -0.816 -17.781 1.00 94.50 87 GLY A C 1
ATOM 688 O O . GLY A 1 87 ? 1.963 -0.317 -17.433 1.00 94.50 87 GLY A O 1
ATOM 689 N N . THR A 1 88 ? 3.690 -1.705 -17.046 1.00 93.38 88 THR A N 1
ATOM 690 C CA . THR A 1 88 ? 3.262 -2.241 -15.753 1.00 93.38 88 THR A CA 1
ATOM 691 C C . THR A 1 88 ? 3.211 -1.131 -14.714 1.00 93.38 88 THR A C 1
ATOM 693 O O . THR A 1 88 ? 2.201 -0.972 -14.032 1.00 93.38 88 THR A O 1
ATOM 696 N N . ALA A 1 89 ? 4.242 -0.285 -14.655 1.00 92.50 89 ALA A N 1
ATOM 697 C CA . ALA A 1 89 ? 4.275 0.852 -13.741 1.00 92.50 89 ALA A CA 1
ATOM 698 C C . ALA A 1 89 ? 3.181 1.892 -14.046 1.00 92.50 89 ALA A C 1
ATOM 700 O O . ALA A 1 89 ? 2.522 2.378 -13.126 1.00 92.50 89 ALA A O 1
ATOM 701 N N . LYS A 1 90 ? 2.902 2.177 -15.327 1.00 93.50 90 LYS A N 1
ATOM 702 C CA . LYS A 1 90 ? 1.766 3.032 -15.722 1.00 93.50 90 LYS A CA 1
ATOM 703 C C . LYS A 1 90 ? 0.417 2.403 -15.379 1.00 93.50 90 LYS A C 1
ATOM 705 O O . LYS A 1 90 ? -0.463 3.094 -14.881 1.00 93.50 90 LYS A O 1
ATOM 710 N N . SER A 1 91 ? 0.253 1.103 -15.618 1.00 94.44 91 SER A N 1
ATOM 711 C CA . SER A 1 91 ? -0.976 0.382 -15.273 1.00 94.44 91 SER A CA 1
ATOM 712 C C . SER A 1 91 ? -1.222 0.361 -13.764 1.00 94.44 91 SER A C 1
ATOM 714 O O . SER A 1 91 ? -2.358 0.545 -13.326 1.00 94.44 91 SER A O 1
ATOM 716 N N . LEU A 1 92 ? -0.169 0.182 -12.960 1.00 93.69 92 LEU A N 1
ATOM 717 C CA . LEU A 1 92 ? -0.242 0.314 -11.510 1.00 93.69 92 LEU A CA 1
ATOM 718 C C . LEU A 1 92 ? -0.678 1.725 -11.110 1.00 93.69 92 LEU A C 1
ATOM 720 O O . LEU A 1 92 ? -1.643 1.853 -10.368 1.00 93.69 92 LEU A O 1
ATOM 724 N N . LEU A 1 93 ? -0.036 2.769 -11.643 1.00 92.25 93 LEU A N 1
ATOM 725 C CA . LEU A 1 93 ? -0.412 4.152 -11.346 1.00 92.25 93 LEU A CA 1
ATOM 726 C C . LEU A 1 93 ? -1.891 4.426 -11.661 1.00 92.25 93 LEU A C 1
ATOM 728 O O . LEU A 1 93 ? -2.588 4.952 -10.803 1.00 92.25 93 LEU A O 1
ATOM 732 N N . CYS A 1 94 ? -2.388 4.025 -12.835 1.00 92.94 94 CYS A N 1
ATOM 733 C CA . CYS A 1 94 ? -3.799 4.215 -13.186 1.00 92.94 94 CYS A CA 1
ATOM 734 C C . CYS A 1 94 ? -4.747 3.486 -12.226 1.00 92.94 94 CYS A C 1
ATOM 736 O O . CYS A 1 94 ? -5.786 4.033 -11.875 1.00 92.94 94 CYS A O 1
ATOM 738 N N . ARG A 1 95 ? -4.398 2.268 -11.784 1.00 93.62 95 ARG A N 1
ATOM 739 C CA . ARG A 1 95 ? -5.201 1.544 -10.787 1.00 93.62 95 ARG A CA 1
ATOM 740 C C . ARG A 1 95 ? -5.226 2.275 -9.450 1.00 93.62 95 ARG A C 1
ATOM 742 O O . ARG A 1 95 ? -6.285 2.356 -8.852 1.00 93.62 95 ARG A O 1
ATOM 749 N N . LEU A 1 96 ? -4.086 2.799 -9.003 1.00 91.19 96 LEU A N 1
ATOM 750 C CA . LEU A 1 96 ? -3.968 3.528 -7.736 1.00 91.19 96 LEU A CA 1
ATOM 751 C C . LEU A 1 96 ? -4.663 4.896 -7.779 1.00 91.19 96 LEU A C 1
ATOM 753 O O . LEU A 1 96 ? -5.213 5.337 -6.783 1.00 91.19 96 LEU A O 1
ATOM 757 N N . GLU A 1 97 ? -4.681 5.568 -8.929 1.00 91.06 97 GLU A N 1
ATOM 758 C CA . GLU A 1 97 ? -5.416 6.829 -9.106 1.00 91.06 97 GLU A CA 1
ATOM 759 C C . GLU A 1 97 ? -6.942 6.656 -9.069 1.00 91.06 97 GLU A C 1
ATOM 761 O O . GLU A 1 97 ? -7.648 7.612 -8.751 1.00 91.06 97 GLU A O 1
ATOM 766 N N . ASP A 1 98 ? -7.440 5.460 -9.390 1.00 92.25 98 ASP A N 1
ATOM 767 C CA . ASP A 1 98 ? -8.867 5.113 -9.375 1.00 92.25 98 ASP A CA 1
ATOM 768 C C . ASP A 1 98 ? -9.298 4.432 -8.061 1.00 92.25 98 ASP A C 1
ATOM 770 O O . ASP A 1 98 ? -10.450 4.023 -7.913 1.00 92.25 98 ASP A O 1
ATOM 774 N N . GLN A 1 99 ? -8.384 4.290 -7.093 1.00 91.56 99 GLN A N 1
ATOM 775 C CA . GLN A 1 99 ? -8.703 3.669 -5.814 1.00 91.56 99 GLN A CA 1
ATOM 776 C C . GLN A 1 99 ? -9.708 4.493 -5.014 1.00 91.56 99 GLN A C 1
ATOM 778 O O . GLN A 1 99 ? -9.687 5.724 -4.953 1.00 91.56 99 GLN A O 1
ATOM 783 N N . SER A 1 100 ? -10.597 3.775 -4.341 1.00 92.44 100 SER A N 1
ATOM 784 C CA . SER A 1 100 ? -11.401 4.340 -3.274 1.00 92.44 100 SER A CA 1
ATOM 785 C C . SER A 1 100 ? -10.540 4.607 -2.040 1.00 92.44 100 SER A C 1
ATOM 787 O O . SER A 1 100 ? -9.561 3.917 -1.765 1.00 92.44 100 SER A O 1
ATOM 789 N N . PHE A 1 101 ? -10.994 5.535 -1.199 1.00 91.00 101 PHE A N 1
ATOM 790 C CA . PHE A 1 101 ? -10.332 5.842 0.070 1.00 91.00 101 PHE A CA 1
ATOM 791 C C . PHE A 1 101 ? -10.081 4.602 0.955 1.00 91.00 101 PHE A C 1
ATOM 793 O O . PHE A 1 101 ? -9.099 4.539 1.686 1.00 91.00 101 PHE A O 1
ATOM 800 N N . VAL A 1 102 ? -10.961 3.594 0.912 1.00 92.88 102 VAL A N 1
ATOM 801 C CA . VAL A 1 102 ? -10.787 2.367 1.711 1.00 92.88 102 VAL A CA 1
ATOM 802 C C . VAL A 1 102 ? -9.654 1.495 1.154 1.00 92.88 102 VAL A C 1
ATOM 804 O O . VAL A 1 102 ? -8.940 0.862 1.930 1.00 92.88 102 VAL A O 1
ATOM 807 N N . GLU A 1 103 ? -9.461 1.480 -0.164 1.00 93.81 103 GLU A N 1
ATOM 808 C CA . GLU A 1 103 ? -8.342 0.788 -0.818 1.00 93.81 103 GLU A CA 1
ATOM 809 C C . GLU A 1 103 ? -7.011 1.508 -0.561 1.00 93.81 103 GLU A C 1
ATOM 811 O O . GLU A 1 103 ? -5.997 0.844 -0.327 1.00 93.81 103 GLU A O 1
ATOM 816 N N . ASP A 1 104 ? -7.020 2.844 -0.497 1.00 91.19 104 ASP A N 1
ATOM 817 C CA . ASP A 1 104 ? -5.855 3.628 -0.068 1.00 91.19 104 ASP A CA 1
ATOM 818 C C . ASP A 1 104 ? -5.439 3.256 1.361 1.00 91.19 104 ASP A C 1
ATOM 820 O O . ASP A 1 104 ? -4.275 2.946 1.626 1.00 91.19 104 ASP A O 1
ATOM 824 N N . MET A 1 105 ? -6.408 3.217 2.285 1.00 91.06 105 MET A N 1
ATOM 825 C CA . MET A 1 105 ? -6.171 2.794 3.669 1.00 91.06 105 MET A CA 1
ATOM 826 C C . MET A 1 105 ? -5.628 1.365 3.730 1.00 91.06 105 MET A C 1
ATOM 828 O O . MET A 1 105 ? -4.700 1.097 4.486 1.00 91.06 105 MET A O 1
ATOM 832 N N . ALA A 1 106 ? -6.175 0.444 2.932 1.00 93.62 106 ALA A N 1
ATOM 833 C CA . ALA A 1 106 ? -5.691 -0.933 2.861 1.00 93.62 106 ALA A CA 1
ATOM 834 C C . ALA A 1 106 ? -4.245 -1.023 2.349 1.00 93.62 106 ALA A C 1
ATOM 836 O O . ALA A 1 106 ? -3.469 -1.845 2.833 1.00 93.62 106 ALA A O 1
ATOM 837 N N . THR A 1 107 ? -3.875 -0.177 1.388 1.00 92.31 107 THR A N 1
ATOM 838 C CA . THR A 1 107 ? -2.515 -0.108 0.840 1.00 92.31 107 THR A CA 1
ATOM 839 C C . THR A 1 107 ? -1.521 0.389 1.884 1.00 92.31 107 THR A C 1
ATOM 841 O O . THR A 1 107 ? -0.482 -0.237 2.089 1.00 92.31 107 THR A O 1
ATOM 844 N N . ILE A 1 108 ? -1.854 1.476 2.583 1.00 91.06 108 ILE A N 1
ATOM 845 C CA . ILE A 1 108 ? -1.002 2.043 3.638 1.00 91.06 108 ILE A CA 1
ATOM 846 C C . ILE A 1 108 ? -0.854 1.072 4.802 1.00 91.06 108 ILE A C 1
ATOM 848 O O . ILE A 1 108 ? 0.249 0.882 5.294 1.00 91.06 108 ILE A O 1
ATOM 852 N N . GLU A 1 109 ? -1.929 0.389 5.184 1.00 92.69 109 GLU A N 1
ATOM 853 C CA . GLU A 1 109 ? -1.899 -0.610 6.252 1.00 92.69 109 GLU A CA 1
ATOM 854 C C . GLU A 1 109 ? -0.875 -1.726 5.981 1.00 92.69 109 GLU A C 1
ATOM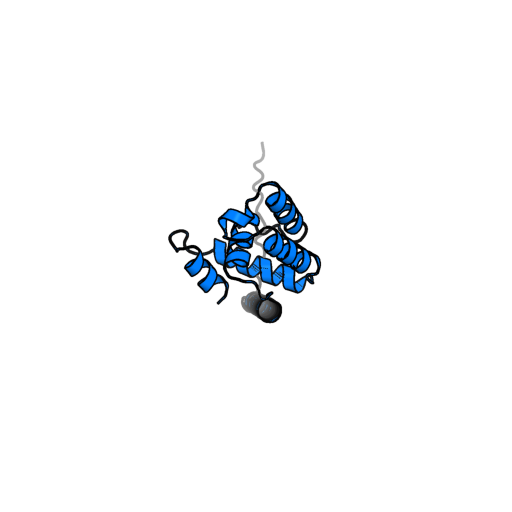 856 O O . GLU A 1 109 ? -0.100 -2.087 6.868 1.00 92.69 109 GLU A O 1
ATOM 861 N N . VAL A 1 110 ? -0.804 -2.219 4.739 1.00 94.00 110 VAL A N 1
ATOM 862 C CA . VAL A 1 110 ? 0.198 -3.215 4.327 1.00 94.00 110 VAL A CA 1
ATOM 863 C C . VAL A 1 110 ? 1.612 -2.633 4.367 1.00 94.00 110 VAL A C 1
ATOM 865 O O . VAL A 1 110 ? 2.538 -3.296 4.831 1.00 94.00 110 VAL A O 1
ATOM 868 N N . VAL A 1 111 ? 1.792 -1.401 3.895 1.00 92.69 111 VAL A N 1
ATOM 869 C CA . VAL A 1 111 ? 3.097 -0.723 3.865 1.00 92.69 111 VAL A CA 1
ATOM 870 C C . VAL A 1 111 ? 3.615 -0.465 5.280 1.00 92.69 111 VAL A C 1
ATOM 872 O O . VAL A 1 111 ? 4.779 -0.746 5.565 1.00 92.69 111 VAL A O 1
ATOM 875 N N . ASP A 1 112 ? 2.754 -0.008 6.185 1.00 91.56 112 ASP A N 1
ATOM 876 C CA . ASP A 1 112 ? 3.090 0.203 7.593 1.00 91.56 112 ASP A CA 1
ATOM 877 C C . ASP A 1 112 ? 3.491 -1.118 8.255 1.00 91.56 112 ASP A C 1
ATOM 879 O O . ASP A 1 112 ? 4.504 -1.188 8.954 1.00 91.56 112 ASP A O 1
ATOM 883 N N . ARG A 1 113 ? 2.756 -2.207 7.986 1.00 92.75 113 ARG A N 1
ATOM 884 C CA . ARG A 1 113 ? 3.142 -3.539 8.468 1.00 92.75 113 ARG A CA 1
ATOM 885 C C . ARG A 1 113 ? 4.480 -3.990 7.917 1.00 92.75 113 ARG A C 1
ATOM 887 O O . ARG A 1 113 ? 5.238 -4.583 8.678 1.00 92.75 113 ARG A O 1
ATOM 894 N N . TYR A 1 114 ? 4.752 -3.755 6.635 1.00 94.75 114 TYR A N 1
ATOM 895 C CA . TYR A 1 114 ? 6.018 -4.110 5.998 1.00 94.75 114 TYR A CA 1
ATOM 896 C C . TYR A 1 114 ? 7.190 -3.424 6.702 1.00 94.75 114 TYR A C 1
ATOM 898 O O . TYR A 1 114 ? 8.145 -4.090 7.098 1.00 94.75 114 TYR A O 1
ATOM 906 N N . TRP A 1 115 ? 7.086 -2.114 6.934 1.00 92.62 115 TRP A N 1
ATOM 907 C CA . TRP A 1 115 ? 8.131 -1.341 7.608 1.00 92.62 115 TRP A CA 1
ATOM 908 C C . TRP A 1 115 ? 8.195 -1.577 9.121 1.00 92.62 115 TRP A C 1
ATOM 910 O O . TRP A 1 115 ? 9.233 -1.338 9.732 1.00 92.62 115 TRP A O 1
ATOM 920 N N . GLY A 1 116 ? 7.119 -2.088 9.721 1.00 91.56 116 GLY A N 1
ATOM 921 C CA . GLY A 1 116 ? 7.097 -2.554 11.105 1.00 91.56 116 GLY A CA 1
ATOM 922 C C . GLY A 1 116 ? 7.739 -3.929 11.327 1.00 91.56 116 GLY A C 1
ATOM 923 O O . GLY A 1 116 ? 7.859 -4.346 12.481 1.00 91.56 116 GLY A O 1
ATOM 924 N N . GLN A 1 117 ? 8.126 -4.651 10.267 1.00 91.62 117 GLN A N 1
ATOM 925 C CA . GLN A 1 117 ? 8.824 -5.933 10.398 1.00 91.62 117 GLN A CA 1
ATOM 926 C C . GLN A 1 117 ? 10.299 -5.756 10.790 1.00 91.62 117 GLN A C 1
ATOM 928 O O . GLN A 1 117 ? 10.878 -4.674 10.704 1.00 91.62 117 GLN A O 1
ATOM 933 N N . ASP A 1 118 ? 10.927 -6.862 11.195 1.00 89.69 118 ASP A N 1
ATOM 934 C CA . ASP A 1 118 ? 12.374 -6.926 11.394 1.00 89.69 118 ASP A CA 1
ATOM 935 C C . ASP A 1 118 ? 13.106 -6.623 10.074 1.00 89.69 118 ASP A C 1
ATOM 937 O O . ASP A 1 118 ? 12.925 -7.314 9.070 1.00 89.69 118 ASP A O 1
ATOM 941 N N . SER A 1 119 ? 13.958 -5.595 10.089 1.00 87.75 119 SER A N 1
ATOM 942 C CA . SER A 1 119 ? 14.710 -5.128 8.920 1.00 87.75 119 SER A CA 1
ATOM 943 C C . SER A 1 119 ? 15.772 -6.114 8.425 1.00 87.75 119 SER A C 1
ATOM 945 O O . SER A 1 119 ? 16.333 -5.914 7.348 1.00 87.75 119 SER A O 1
ATOM 947 N N . SER A 1 120 ? 16.050 -7.182 9.180 1.00 92.50 120 SER A N 1
ATOM 948 C CA . SER A 1 120 ? 16.905 -8.289 8.740 1.00 92.50 120 SER A CA 1
ATOM 949 C C . SER A 1 120 ? 16.202 -9.275 7.801 1.00 92.50 120 SER A C 1
ATOM 951 O O . SER A 1 120 ? 16.875 -10.091 7.164 1.00 92.50 120 SER A O 1
ATOM 953 N N . LEU A 1 121 ? 14.871 -9.210 7.685 1.00 91.88 121 LEU A N 1
ATOM 954 C CA . LEU A 1 121 ? 14.118 -10.084 6.793 1.00 91.88 121 LEU A CA 1
ATOM 955 C C . LEU A 1 121 ? 14.352 -9.721 5.320 1.00 91.88 121 LEU A C 1
ATOM 957 O O . LEU A 1 121 ? 14.376 -8.540 4.962 1.00 91.88 121 LEU A O 1
ATOM 961 N N . PRO A 1 122 ? 14.446 -10.722 4.426 1.00 94.69 122 PRO A N 1
ATOM 962 C CA . PRO A 1 122 ? 14.360 -10.476 2.996 1.00 94.69 122 PRO A CA 1
ATOM 963 C C . PRO A 1 122 ? 13.061 -9.725 2.650 1.00 94.69 122 PRO A C 1
ATOM 965 O O . PRO A 1 122 ? 12.009 -10.052 3.210 1.00 94.69 122 PRO A O 1
ATOM 968 N N . PRO A 1 123 ? 13.077 -8.768 1.700 1.00 93.12 123 PRO A N 1
ATOM 969 C CA . PRO A 1 123 ? 11.898 -7.967 1.363 1.00 93.12 123 PRO A CA 1
ATOM 970 C C . PRO A 1 123 ? 10.654 -8.802 1.034 1.00 93.12 123 PRO A C 1
ATOM 972 O O . PRO A 1 123 ? 9.546 -8.468 1.445 1.00 93.12 123 PRO A O 1
ATOM 975 N N . GLN A 1 124 ? 10.819 -9.926 0.330 1.00 94.44 124 GLN A N 1
ATOM 976 C CA . GLN A 1 124 ? 9.697 -10.803 -0.014 1.00 94.44 124 GLN A CA 1
ATOM 977 C C . GLN A 1 124 ? 9.072 -11.462 1.224 1.00 94.44 124 GLN A C 1
ATOM 979 O O . GLN A 1 124 ? 7.853 -11.627 1.277 1.00 94.44 124 GLN A O 1
ATOM 984 N N . ASP A 1 125 ? 9.884 -11.815 2.220 1.00 96.19 125 ASP A N 1
ATOM 985 C CA . ASP A 1 125 ? 9.415 -12.441 3.456 1.00 96.19 125 ASP A CA 1
ATOM 986 C C . ASP A 1 125 ? 8.724 -11.416 4.362 1.00 96.19 125 ASP A C 1
ATOM 988 O O . ASP A 1 125 ? 7.639 -11.691 4.880 1.00 96.19 125 ASP A O 1
ATOM 992 N N . ALA A 1 126 ? 9.287 -10.209 4.479 1.00 95.19 126 ALA A N 1
ATOM 993 C CA . ALA A 1 126 ? 8.646 -9.095 5.179 1.00 95.19 126 ALA A CA 1
ATOM 994 C C . ALA A 1 126 ? 7.286 -8.747 4.552 1.00 95.19 126 ALA A C 1
ATOM 996 O O . ALA A 1 126 ? 6.285 -8.608 5.258 1.00 95.19 126 ALA A O 1
ATOM 997 N N . LEU A 1 127 ? 7.215 -8.691 3.218 1.00 96.00 127 LEU A N 1
ATOM 998 C CA . LEU A 1 127 ? 5.963 -8.454 2.502 1.00 96.00 127 LEU A CA 1
ATOM 999 C C . LEU A 1 127 ? 4.956 -9.586 2.715 1.00 96.00 127 LEU A C 1
ATOM 1001 O O . LEU A 1 127 ? 3.773 -9.325 2.922 1.00 96.00 127 LEU A O 1
ATOM 1005 N N . LYS A 1 128 ? 5.403 -10.844 2.696 1.00 96.19 128 LYS A N 1
ATOM 1006 C CA . LYS A 1 128 ? 4.529 -11.990 2.961 1.00 96.19 128 LYS A CA 1
ATOM 1007 C C . LYS A 1 128 ? 3.885 -11.899 4.346 1.00 96.19 128 LYS A C 1
ATOM 1009 O O . LYS A 1 128 ? 2.700 -12.190 4.472 1.00 96.19 128 LYS A O 1
ATOM 1014 N N . LEU A 1 129 ? 4.637 -11.473 5.362 1.00 94.94 129 LEU A N 1
ATOM 1015 C CA . LEU A 1 129 ? 4.106 -11.241 6.709 1.00 94.94 129 LEU A CA 1
ATOM 1016 C C . LEU A 1 129 ? 3.145 -10.050 6.754 1.00 94.94 129 LEU A C 1
ATOM 1018 O O . LEU A 1 129 ? 2.091 -10.141 7.381 1.00 94.94 129 LEU A O 1
ATOM 1022 N N . ALA A 1 130 ? 3.472 -8.958 6.062 1.00 93.75 130 ALA A N 1
ATOM 1023 C CA . ALA A 1 130 ? 2.614 -7.779 5.988 1.00 93.75 130 ALA A CA 1
ATOM 1024 C C . ALA A 1 130 ? 1.257 -8.087 5.337 1.00 93.75 130 ALA A C 1
ATOM 1026 O O . ALA A 1 130 ? 0.213 -7.615 5.794 1.00 93.75 130 ALA A O 1
ATOM 1027 N N . LEU A 1 131 ? 1.267 -8.939 4.309 1.00 93.31 131 LEU A N 1
ATOM 1028 C CA . LEU A 1 131 ? 0.070 -9.394 3.611 1.00 93.31 131 LEU A CA 1
ATOM 1029 C C . LEU A 1 131 ? -0.777 -10.393 4.417 1.00 93.31 131 LEU A C 1
ATOM 1031 O O . LEU A 1 131 ? -1.941 -10.567 4.043 1.00 93.31 131 LEU A O 1
ATOM 1035 N N . GLY A 1 132 ? -0.246 -10.969 5.505 1.00 82.44 132 GLY A N 1
ATOM 1036 C CA . GLY A 1 132 ? -0.973 -11.815 6.468 1.00 82.44 132 GLY A CA 1
ATOM 1037 C C . GLY A 1 132 ? -1.957 -12.781 5.825 1.00 82.44 132 GLY A C 1
ATOM 1038 O O . GLY A 1 132 ? -3.173 -12.600 6.067 1.00 82.44 132 GLY A O 1
#

Secondary structure (DSSP, 8-state):
----------PPPPPHHHHHHHHHHHHHHHHHHHHHHHHS-----HHHHHHHHHHHTT----TTTHHHHHHHHHHHTGGGGGT--HHHHHHHHHHHHT--HHHHHHHHHHHHHHHTS-TTS-HHHHHHHHH-

pLDDT: mean 83.88, std 14.73, range [46.41, 96.75]